Protein AF-A0A1S8LRJ6-F1 (afdb_monomer_lite)

Radius of gyration: 17.18 Å; chains: 1; bounding box: 39×19×52 Å

Secondary structure (DSSP, 8-state):
-HHHHHHHHHHHHHHHHHHHHHHHHHHHHHHSS-HHHHHHHHHHHHHHHHHHHHHHHHHHHHHHHTTSS-HHHHHHHHHHHHHHHHHHHHHHHHHHHHHHHHHHSSS---

Organism: NCBI:txid36839

pLDDT: mean 86.2, std 12.46, range [41.88, 97.75]

Sequence (110 aa):
MKQYINMLIKSSLETNRNMRKINESLKYILKESPSKYAKYGEKFLKTINNDVEERNKVIEELKVLKSQDKFNRIFELMYKLKNLDYMDNVSCKSFFSMYINSMAIGKFIE

Structure (mmCIF, N/CA/C/O backbone):
data_AF-A0A1S8LRJ6-F1
#
_entry.id   AF-A0A1S8LRJ6-F1
#
loop_
_atom_site.group_PDB
_atom_site.id
_atom_site.type_symbol
_atom_site.label_atom_id
_atom_site.label_alt_id
_atom_site.label_comp_id
_atom_site.label_asym_id
_atom_site.label_entity_id
_atom_site.label_seq_id
_atom_site.pdbx_PDB_ins_code
_atom_site.Cartn_x
_atom_site.Cartn_y
_atom_site.Cartn_z
_atom_site.occupancy
_atom_site.B_iso_or_equiv
_atom_site.auth_seq_id
_atom_site.auth_comp_id
_atom_site.auth_asym_id
_atom_site.auth_atom_id
_atom_site.pdbx_PDB_model_num
ATOM 1 N N . MET A 1 1 ? -12.630 -10.086 17.075 1.00 81.62 1 MET A N 1
ATOM 2 C CA . MET A 1 1 ? -12.366 -8.841 16.311 1.00 81.62 1 MET A CA 1
ATOM 3 C C . MET A 1 1 ? -10.983 -8.236 16.583 1.00 81.62 1 MET A C 1
ATOM 5 O O . MET A 1 1 ? -10.216 -8.103 15.640 1.00 81.62 1 MET A O 1
ATOM 9 N N . LYS A 1 2 ? -10.599 -7.945 17.839 1.00 86.25 2 LYS A N 1
ATOM 10 C CA . LYS A 1 2 ? -9.283 -7.346 18.177 1.00 86.25 2 LYS A CA 1
ATOM 11 C C . LYS A 1 2 ? -8.062 -8.106 17.630 1.00 86.25 2 LYS A C 1
ATOM 13 O O . LYS A 1 2 ? -7.168 -7.493 17.056 1.00 86.25 2 LYS A O 1
ATOM 18 N N . GLN A 1 3 ? -8.035 -9.435 17.766 1.00 89.56 3 GLN A N 1
ATOM 19 C CA . GLN A 1 3 ? -6.949 -10.271 17.228 1.00 89.56 3 GLN A CA 1
ATOM 20 C C . GLN A 1 3 ? -6.833 -10.166 15.699 1.00 89.56 3 GLN A C 1
ATOM 22 O O . GLN A 1 3 ? -5.731 -10.037 15.174 1.00 89.56 3 GLN A O 1
ATOM 27 N N . TYR A 1 4 ? -7.968 -10.134 14.995 1.00 90.62 4 TYR A N 1
ATOM 28 C CA . TYR A 1 4 ? -8.009 -9.980 13.540 1.00 90.62 4 TYR A CA 1
ATOM 29 C C . TYR A 1 4 ? -7.463 -8.619 13.085 1.00 90.62 4 TYR A C 1
ATOM 31 O O . TYR A 1 4 ? -6.663 -8.562 12.155 1.00 90.62 4 TYR A O 1
ATOM 39 N N . ILE A 1 5 ? -7.815 -7.532 13.783 1.00 91.94 5 ILE A N 1
ATOM 40 C CA . ILE A 1 5 ? -7.272 -6.190 13.509 1.00 91.94 5 ILE A CA 1
ATOM 41 C C . ILE A 1 5 ? -5.748 -6.173 13.692 1.00 91.94 5 ILE A C 1
ATOM 43 O O . ILE A 1 5 ? -5.035 -5.645 12.845 1.00 91.94 5 ILE A O 1
ATOM 47 N N . ASN A 1 6 ? -5.227 -6.789 14.760 1.00 93.88 6 ASN A N 1
ATOM 48 C CA . ASN A 1 6 ? -3.778 -6.872 14.977 1.00 93.88 6 ASN A CA 1
ATOM 49 C C . ASN A 1 6 ? -3.071 -7.669 13.865 1.00 93.88 6 ASN A C 1
ATOM 51 O O . ASN A 1 6 ? -1.988 -7.279 13.431 1.00 93.88 6 ASN A O 1
ATOM 55 N N . MET A 1 7 ? -3.678 -8.763 13.395 1.00 95.38 7 MET A N 1
ATOM 56 C CA . MET A 1 7 ? -3.150 -9.552 12.279 1.00 95.38 7 MET A CA 1
ATOM 57 C C . MET A 1 7 ? -3.119 -8.738 10.979 1.00 95.38 7 MET A C 1
ATOM 59 O O . MET A 1 7 ? -2.094 -8.737 10.300 1.00 95.38 7 MET A O 1
ATOM 63 N N . LEU A 1 8 ? -4.197 -8.007 10.669 1.00 94.38 8 LEU A N 1
ATOM 64 C CA . LEU A 1 8 ? -4.251 -7.101 9.517 1.00 94.38 8 LEU A CA 1
ATOM 65 C C . LEU A 1 8 ? -3.156 -6.037 9.597 1.00 94.38 8 LEU A C 1
ATOM 67 O O . LEU A 1 8 ? -2.364 -5.922 8.671 1.00 94.38 8 LEU A O 1
ATOM 71 N N . ILE A 1 9 ? -3.039 -5.335 10.729 1.00 95.94 9 ILE A N 1
ATOM 72 C CA . ILE A 1 9 ? -1.990 -4.326 10.937 1.00 95.94 9 ILE A CA 1
ATOM 73 C C . ILE A 1 9 ? -0.600 -4.925 10.702 1.00 95.94 9 ILE A C 1
ATOM 75 O O . ILE A 1 9 ? 0.215 -4.323 10.008 1.00 95.94 9 ILE A O 1
ATOM 79 N N . LYS A 1 10 ? -0.315 -6.113 11.255 1.00 96.81 10 LYS A N 1
ATOM 80 C CA . LYS A 1 10 ? 0.982 -6.779 11.070 1.00 96.81 10 LYS A CA 1
ATOM 81 C C . LYS A 1 10 ? 1.251 -7.084 9.594 1.00 96.81 10 LYS A C 1
ATOM 83 O O . LYS A 1 10 ? 2.352 -6.816 9.124 1.00 96.81 10 LYS A O 1
ATOM 88 N N . SER A 1 11 ? 0.257 -7.615 8.881 1.00 96.12 11 SER A N 1
ATOM 89 C CA . SER A 1 11 ? 0.359 -7.908 7.448 1.00 96.12 11 SER A CA 1
ATOM 90 C C . SER A 1 11 ? 0.632 -6.642 6.637 1.00 96.12 11 SER A C 1
ATOM 92 O O . SER A 1 11 ? 1.568 -6.607 5.847 1.00 96.12 11 SER A O 1
ATOM 94 N N . SER A 1 12 ? -0.126 -5.573 6.871 1.00 96.19 12 SER A N 1
ATOM 95 C CA . SER A 1 12 ? 0.006 -4.326 6.117 1.00 96.19 12 SER A CA 1
ATOM 96 C C . SER A 1 12 ? 1.317 -3.589 6.433 1.00 96.19 12 SER A C 1
ATOM 98 O O . SER A 1 12 ? 1.912 -2.968 5.554 1.00 96.19 12 SER A O 1
ATOM 100 N N . LEU A 1 13 ? 1.839 -3.695 7.662 1.00 96.56 13 LEU A N 1
ATOM 101 C CA . LEU A 1 13 ? 3.188 -3.210 7.988 1.00 96.56 13 LEU A CA 1
ATOM 102 C C . LEU A 1 13 ? 4.273 -3.947 7.191 1.00 96.56 13 LEU A C 1
ATOM 104 O O . LEU A 1 13 ? 5.249 -3.323 6.773 1.00 96.56 13 LEU A O 1
ATOM 108 N N . GLU A 1 14 ? 4.103 -5.248 6.962 1.00 96.00 14 GLU A N 1
ATOM 109 C CA . GLU A 1 14 ? 5.009 -6.022 6.114 1.00 96.00 14 GLU A CA 1
ATOM 110 C C . GLU A 1 14 ? 4.886 -5.613 4.640 1.00 96.00 14 GLU A C 1
ATOM 112 O O . GLU A 1 14 ? 5.907 -5.397 3.985 1.00 96.00 14 GLU A O 1
ATOM 117 N N . THR A 1 15 ? 3.666 -5.372 4.143 1.00 94.69 15 THR A N 1
ATOM 118 C CA . THR A 1 15 ? 3.445 -4.765 2.819 1.00 94.69 15 THR A CA 1
ATOM 119 C C . THR A 1 15 ? 4.210 -3.447 2.695 1.00 94.69 15 THR A C 1
ATOM 121 O O . THR A 1 15 ? 4.984 -3.279 1.758 1.00 94.69 15 THR A O 1
ATOM 124 N N . ASN A 1 16 ? 4.114 -2.550 3.683 1.00 95.19 16 ASN A N 1
ATOM 125 C CA . ASN A 1 16 ? 4.868 -1.291 3.691 1.00 95.19 16 ASN A CA 1
ATOM 126 C C . ASN A 1 16 ? 6.383 -1.484 3.587 1.00 95.19 16 ASN A C 1
ATOM 128 O O . ASN A 1 16 ? 7.050 -0.751 2.855 1.00 95.19 16 ASN A O 1
ATOM 132 N N . ARG A 1 17 ? 6.944 -2.457 4.310 1.00 95.50 17 ARG A N 1
ATOM 133 C CA . ARG A 1 17 ? 8.379 -2.766 4.230 1.00 95.50 17 ARG A CA 1
ATOM 134 C C . ARG A 1 17 ? 8.766 -3.236 2.833 1.00 95.50 17 ARG A C 1
ATOM 136 O O . ARG A 1 17 ? 9.768 -2.767 2.299 1.00 95.50 17 ARG A O 1
ATOM 143 N N . ASN A 1 18 ? 7.969 -4.116 2.236 1.00 93.62 18 ASN A N 1
ATOM 144 C CA . ASN A 1 18 ? 8.225 -4.634 0.895 1.00 93.62 18 ASN A CA 1
ATOM 145 C C . ASN A 1 18 ? 8.110 -3.540 -0.169 1.00 93.62 18 ASN A C 1
ATOM 147 O O . ASN A 1 18 ? 8.999 -3.410 -1.006 1.00 93.62 18 ASN A O 1
ATOM 151 N N . MET A 1 19 ? 7.089 -2.689 -0.083 1.00 94.06 19 MET A N 1
ATOM 152 C CA . MET A 1 19 ? 6.912 -1.579 -1.019 1.00 94.06 19 MET A CA 1
ATOM 153 C C . MET A 1 19 ? 8.036 -0.542 -0.915 1.00 94.06 19 MET A C 1
ATOM 155 O O . MET A 1 19 ? 8.498 -0.039 -1.936 1.00 94.06 19 MET A O 1
ATOM 159 N N . ARG A 1 20 ? 8.561 -0.271 0.289 1.00 93.25 20 ARG A N 1
ATOM 160 C CA . ARG A 1 20 ? 9.753 0.581 0.460 1.00 93.25 20 A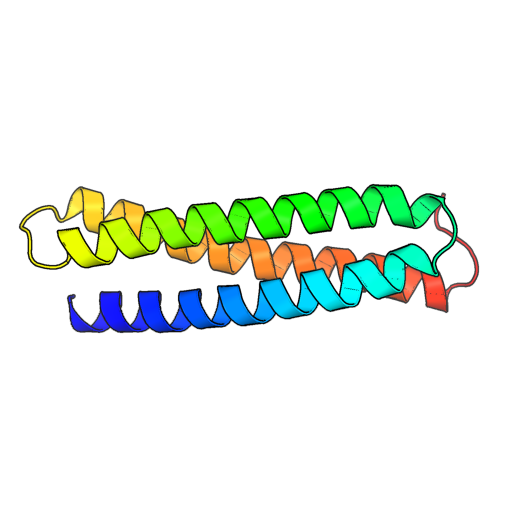RG A CA 1
ATOM 161 C C . ARG A 1 20 ? 10.992 -0.009 -0.211 1.00 93.25 20 ARG A C 1
ATOM 163 O O . ARG A 1 20 ? 11.674 0.719 -0.924 1.00 93.25 20 ARG A O 1
ATOM 170 N N . LYS A 1 21 ? 11.237 -1.314 -0.051 1.00 92.56 21 LYS A N 1
ATOM 171 C CA . LYS A 1 21 ? 12.342 -2.002 -0.743 1.00 92.56 21 LYS A CA 1
ATOM 172 C C . LYS A 1 21 ? 12.195 -1.897 -2.261 1.00 92.56 21 LYS A C 1
ATOM 174 O O . LYS A 1 21 ? 13.146 -1.525 -2.936 1.00 92.56 21 LYS A O 1
ATOM 179 N N . ILE A 1 22 ? 10.993 -2.151 -2.788 1.00 89.62 22 ILE A N 1
ATOM 180 C CA . ILE A 1 22 ? 10.696 -2.013 -4.224 1.00 89.62 22 ILE A CA 1
ATOM 181 C C . ILE A 1 22 ? 10.983 -0.587 -4.698 1.00 89.62 22 ILE A C 1
ATOM 183 O O . ILE A 1 22 ? 11.653 -0.403 -5.706 1.00 89.62 22 ILE A O 1
ATOM 187 N N . ASN A 1 23 ? 10.519 0.419 -3.962 1.00 90.12 23 ASN A N 1
ATOM 188 C CA . ASN A 1 23 ? 10.726 1.831 -4.274 1.00 90.12 23 ASN A CA 1
ATOM 189 C C . ASN A 1 23 ? 12.221 2.209 -4.297 1.00 90.12 23 ASN A C 1
ATOM 191 O O . ASN A 1 23 ? 12.670 2.899 -5.208 1.00 90.12 23 ASN A O 1
ATOM 195 N N . GLU A 1 24 ? 13.019 1.730 -3.340 1.00 89.44 24 GLU A N 1
ATOM 196 C CA . GLU A 1 24 ? 14.474 1.945 -3.316 1.00 89.44 24 GLU A CA 1
ATOM 197 C C . GLU A 1 24 ? 15.183 1.260 -4.489 1.00 89.44 24 GLU A C 1
ATOM 199 O O . GLU A 1 24 ? 15.951 1.906 -5.205 1.00 89.44 24 GLU A O 1
ATOM 204 N N . SER A 1 25 ? 14.889 -0.020 -4.734 1.00 86.62 25 SER A N 1
ATOM 205 C CA . SER A 1 25 ? 15.468 -0.764 -5.857 1.00 86.62 25 SER A CA 1
ATOM 206 C C . SER A 1 25 ? 15.074 -0.157 -7.202 1.00 86.62 25 SER A C 1
ATOM 208 O O . SER A 1 25 ? 15.903 -0.035 -8.102 1.00 86.62 25 SER A O 1
ATOM 210 N N . LEU A 1 26 ? 13.824 0.280 -7.343 1.00 85.56 26 LEU A N 1
ATOM 211 C CA . LEU A 1 26 ? 13.329 0.844 -8.588 1.00 85.56 26 LEU A CA 1
ATOM 212 C C . LEU A 1 26 ? 13.920 2.235 -8.861 1.00 85.56 26 LEU A C 1
ATOM 214 O O . LEU A 1 26 ? 14.243 2.526 -10.007 1.00 85.56 26 LEU A O 1
ATOM 218 N N . LYS A 1 27 ? 14.173 3.064 -7.837 1.00 85.62 27 LYS A N 1
ATOM 219 C CA . LYS A 1 27 ? 14.936 4.319 -8.007 1.00 85.62 27 LYS A CA 1
ATOM 220 C C . LYS A 1 27 ? 16.309 4.079 -8.631 1.00 85.62 27 LYS A C 1
ATOM 222 O O . LYS A 1 27 ? 16.737 4.877 -9.459 1.00 85.62 27 LYS A O 1
ATOM 227 N N . TYR A 1 28 ? 16.993 3.007 -8.233 1.00 81.75 28 TYR A N 1
ATOM 228 C CA . TYR A 1 28 ? 18.282 2.637 -8.813 1.00 81.75 28 TYR A CA 1
ATOM 229 C C . TYR A 1 28 ? 18.130 2.211 -10.281 1.00 81.75 28 TYR A C 1
ATOM 231 O O . TYR A 1 28 ? 18.788 2.768 -11.151 1.00 81.75 28 TYR A O 1
ATOM 239 N N . ILE A 1 29 ? 17.181 1.315 -10.574 1.00 77.50 29 ILE A N 1
ATOM 240 C CA . ILE A 1 29 ? 16.911 0.824 -11.938 1.00 77.50 29 ILE A CA 1
ATOM 241 C C . ILE A 1 29 ? 16.531 1.959 -12.904 1.00 77.50 29 ILE A C 1
ATOM 243 O O . ILE A 1 29 ? 16.932 1.950 -14.069 1.00 77.50 29 ILE A O 1
ATOM 247 N N . LEU A 1 30 ? 15.750 2.939 -12.440 1.00 78.00 30 LEU A N 1
ATOM 248 C CA . LEU A 1 30 ? 15.302 4.056 -13.274 1.00 78.00 30 LEU A CA 1
ATOM 249 C C . LEU A 1 30 ? 16.417 5.053 -13.593 1.00 78.00 30 LEU A C 1
ATOM 251 O O . LEU A 1 30 ? 16.365 5.656 -14.659 1.00 78.00 30 LEU A O 1
ATOM 255 N N . LYS A 1 31 ? 17.428 5.203 -12.723 1.00 77.19 31 LYS A N 1
ATOM 256 C CA . LYS A 1 31 ? 18.614 6.024 -13.025 1.00 77.19 31 LYS A CA 1
ATOM 257 C C . LYS A 1 31 ? 19.425 5.465 -14.194 1.00 77.19 31 LYS A C 1
ATOM 259 O O . LYS A 1 31 ? 19.961 6.240 -14.973 1.00 77.19 31 LYS A O 1
ATOM 264 N N . GLU A 1 32 ? 19.473 4.142 -14.319 1.00 73.81 32 GLU A N 1
ATOM 265 C CA . GLU A 1 32 ? 20.229 3.432 -15.359 1.00 73.81 32 GLU A CA 1
ATOM 266 C C . GLU A 1 32 ? 19.400 3.172 -16.639 1.00 73.81 32 GLU A C 1
ATOM 268 O O . GLU A 1 32 ? 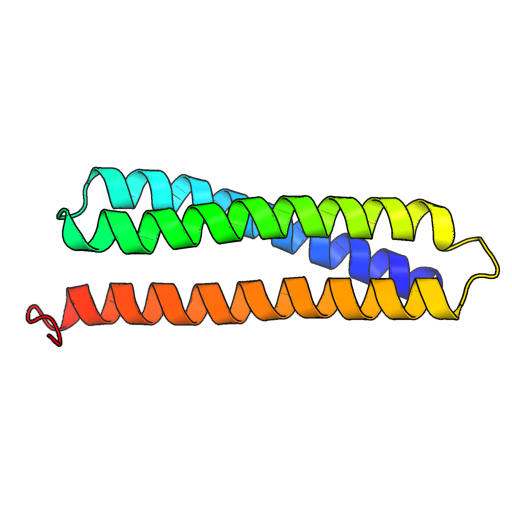19.924 2.688 -17.640 1.00 73.81 32 GLU A O 1
ATOM 273 N N . SER A 1 33 ? 18.089 3.460 -16.632 1.00 66.31 33 SER A N 1
ATOM 274 C CA . SER A 1 33 ? 17.174 3.116 -17.734 1.00 66.31 33 SER A CA 1
ATOM 275 C C . SER A 1 33 ? 17.015 4.231 -18.785 1.00 66.31 33 SER A C 1
ATOM 277 O O . SER A 1 33 ? 17.044 5.414 -18.446 1.00 66.31 33 SER A O 1
ATOM 279 N N . PRO A 1 34 ? 16.724 3.891 -20.063 1.00 63.56 34 PRO A N 1
ATOM 280 C CA . PRO A 1 34 ? 16.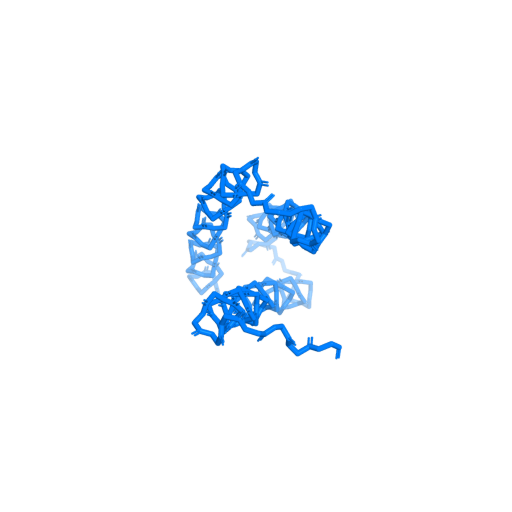386 4.871 -21.099 1.00 63.56 34 PRO A CA 1
ATOM 281 C C . PRO A 1 34 ? 15.176 5.745 -20.720 1.00 63.56 34 PRO A C 1
ATOM 283 O O . PRO A 1 34 ? 14.203 5.261 -2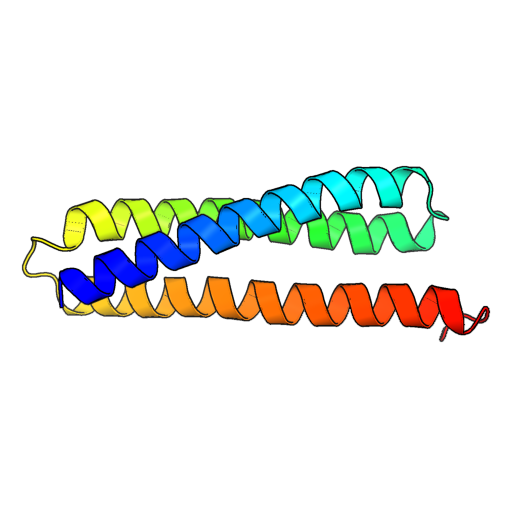0.132 1.00 63.56 34 PRO A O 1
ATOM 286 N N . SER A 1 35 ? 15.201 7.018 -21.134 1.00 61.78 35 SER A N 1
ATOM 287 C CA . SER A 1 35 ? 14.331 8.112 -20.648 1.00 61.78 35 SER A CA 1
ATOM 288 C C . SER A 1 35 ? 12.819 7.834 -20.621 1.00 61.78 35 SER A C 1
ATOM 290 O O . SER A 1 35 ? 12.102 8.388 -19.788 1.00 61.78 35 SER A O 1
ATOM 292 N N . LYS A 1 36 ? 12.304 6.959 -21.490 1.00 61.19 36 LYS A N 1
ATOM 293 C CA . LYS A 1 36 ? 10.865 6.665 -21.577 1.00 61.19 36 LYS A CA 1
ATOM 294 C C . LYS A 1 36 ? 10.311 5.817 -20.425 1.00 61.19 36 LYS A C 1
ATOM 296 O O . LYS A 1 36 ? 9.126 5.935 -20.125 1.00 61.19 36 LYS A O 1
ATOM 301 N N . TYR A 1 37 ? 11.139 5.028 -19.734 1.00 66.88 37 TYR A N 1
ATOM 302 C CA . TYR A 1 37 ? 10.716 4.288 -18.531 1.00 66.88 37 TYR A CA 1
ATOM 303 C C . TYR A 1 37 ? 10.801 5.111 -17.258 1.00 66.88 37 TYR A C 1
ATOM 305 O O . TYR A 1 37 ? 10.065 4.831 -16.312 1.00 66.88 37 TYR A O 1
ATOM 313 N N . ALA A 1 38 ? 11.646 6.145 -17.256 1.00 72.38 38 ALA A N 1
ATOM 314 C CA . ALA A 1 38 ? 11.815 7.039 -16.120 1.00 72.38 38 ALA A CA 1
ATOM 315 C C . ALA A 1 38 ? 10.470 7.651 -15.708 1.00 72.38 38 ALA A C 1
ATOM 317 O O . ALA A 1 38 ? 10.083 7.539 -14.553 1.00 72.38 38 ALA A O 1
ATOM 318 N N . LYS A 1 39 ? 9.675 8.157 -16.661 1.00 77.38 39 LYS A N 1
ATOM 319 C CA . LYS A 1 39 ? 8.381 8.798 -16.363 1.00 77.38 39 LYS A CA 1
ATOM 320 C C . LYS A 1 39 ? 7.337 7.843 -15.764 1.00 77.38 39 LYS A C 1
ATOM 322 O O . LYS A 1 39 ? 6.641 8.201 -14.813 1.00 77.38 39 LYS A O 1
ATOM 327 N N . TYR A 1 40 ? 7.199 6.634 -16.316 1.00 76.81 40 TYR A N 1
ATOM 328 C CA . TYR A 1 40 ? 6.255 5.634 -15.792 1.00 76.81 40 TYR A CA 1
ATOM 329 C C . TYR A 1 40 ? 6.713 5.083 -14.442 1.00 76.81 40 TYR A C 1
ATOM 331 O O . TYR A 1 40 ? 5.903 4.945 -13.525 1.00 76.81 40 TYR A O 1
ATOM 339 N N . GLY A 1 41 ? 8.014 4.833 -14.305 1.00 83.06 41 GLY A N 1
ATOM 340 C CA . GLY A 1 41 ? 8.631 4.432 -13.053 1.00 83.06 41 GLY A CA 1
ATOM 341 C C . GLY A 1 41 ? 8.471 5.488 -11.964 1.00 83.06 41 GLY A C 1
ATOM 342 O O . GLY A 1 41 ? 8.005 5.163 -10.884 1.00 83.06 41 GLY A O 1
ATOM 343 N N . GLU A 1 42 ? 8.747 6.761 -12.247 1.00 86.31 42 GLU A N 1
ATOM 344 C CA . GLU A 1 42 ? 8.567 7.877 -11.310 1.00 86.31 42 GLU A CA 1
ATOM 345 C C . GLU A 1 42 ? 7.124 8.006 -10.823 1.00 86.31 42 GLU A C 1
ATOM 347 O O . GLU A 1 42 ? 6.884 8.190 -9.626 1.00 86.31 42 GLU A O 1
ATOM 352 N N . LYS A 1 43 ? 6.147 7.863 -11.730 1.00 86.75 43 LYS A N 1
ATOM 353 C CA . LYS A 1 43 ? 4.731 7.850 -11.348 1.00 86.75 43 LYS A CA 1
ATOM 354 C C . LYS A 1 43 ? 4.439 6.691 -10.396 1.00 86.75 43 LYS A C 1
ATOM 356 O O . LYS A 1 43 ? 3.775 6.901 -9.385 1.00 86.75 43 LYS A O 1
ATOM 361 N N . PHE A 1 44 ? 4.961 5.502 -10.689 1.00 89.19 44 PHE A N 1
ATOM 362 C CA . PHE A 1 44 ? 4.791 4.333 -9.833 1.00 89.19 44 PHE A CA 1
ATOM 363 C C . PHE A 1 44 ? 5.476 4.506 -8.465 1.00 89.19 44 PHE A C 1
ATOM 365 O O . PHE A 1 44 ? 4.843 4.256 -7.443 1.00 89.19 44 PHE A O 1
ATOM 372 N N . LEU A 1 45 ? 6.701 5.047 -8.409 1.00 90.50 45 LEU A N 1
ATOM 373 C CA . LEU A 1 45 ? 7.383 5.397 -7.153 1.00 90.50 45 LEU A CA 1
ATOM 374 C C . LEU A 1 45 ? 6.545 6.368 -6.307 1.00 90.50 45 LEU A C 1
ATOM 376 O O . LEU A 1 45 ? 6.441 6.211 -5.089 1.00 90.50 45 LEU A O 1
ATOM 380 N N . LYS A 1 46 ? 5.934 7.378 -6.941 1.00 91.75 46 LYS A N 1
ATOM 381 C CA . LYS A 1 46 ? 5.064 8.341 -6.256 1.00 91.75 46 LYS A CA 1
ATOM 382 C C . LYS A 1 46 ? 3.814 7.667 -5.689 1.00 91.75 46 LYS A C 1
ATOM 384 O O . LYS A 1 46 ? 3.465 7.942 -4.545 1.00 91.75 46 LYS A O 1
ATOM 389 N N . THR A 1 47 ? 3.180 6.779 -6.454 1.00 91.56 47 THR A N 1
ATOM 390 C CA . THR A 1 47 ? 2.047 5.972 -5.977 1.00 91.56 47 THR A CA 1
ATOM 391 C C . THR A 1 47 ? 2.441 5.142 -4.759 1.00 91.56 47 THR A C 1
ATOM 393 O O . THR A 1 47 ? 1.788 5.261 -3.729 1.00 91.56 47 THR A O 1
ATOM 396 N N . ILE A 1 48 ? 3.571 4.427 -4.818 1.00 92.12 48 ILE A N 1
ATOM 397 C CA . ILE A 1 48 ? 4.072 3.636 -3.686 1.00 92.12 48 ILE A CA 1
ATOM 398 C C . ILE A 1 48 ? 4.241 4.496 -2.426 1.00 92.12 48 ILE A C 1
ATOM 400 O O . ILE A 1 48 ? 3.822 4.096 -1.342 1.00 92.12 48 ILE A O 1
ATOM 404 N N . ASN A 1 49 ? 4.854 5.678 -2.545 1.00 93.38 49 ASN A N 1
ATOM 405 C CA . ASN A 1 49 ? 5.045 6.564 -1.392 1.00 93.38 49 ASN A CA 1
ATOM 406 C C . ASN A 1 49 ? 3.707 6.998 -0.781 1.00 93.38 49 ASN A C 1
ATOM 408 O O . ASN A 1 49 ? 3.535 6.907 0.435 1.00 93.38 49 ASN A O 1
ATOM 412 N N . ASN A 1 50 ? 2.762 7.420 -1.623 1.00 95.00 50 ASN A N 1
ATOM 413 C CA . ASN A 1 50 ? 1.441 7.854 -1.179 1.00 95.00 50 ASN A CA 1
ATOM 414 C C . ASN A 1 50 ? 0.675 6.717 -0.486 1.00 95.00 50 ASN A C 1
ATOM 416 O O . ASN A 1 50 ? 0.103 6.926 0.583 1.00 95.00 50 ASN A O 1
ATOM 420 N N . ASP A 1 51 ? 0.701 5.512 -1.055 1.00 94.94 51 ASP A N 1
ATOM 421 C CA . ASP A 1 51 ? -0.010 4.353 -0.511 1.00 94.94 51 ASP A CA 1
ATOM 422 C C . ASP A 1 51 ? 0.614 3.885 0.810 1.00 94.94 51 ASP A C 1
ATOM 424 O O . ASP A 1 51 ? -0.102 3.550 1.757 1.00 94.94 51 ASP A O 1
ATOM 428 N N . VAL A 1 52 ? 1.946 3.953 0.935 1.00 95.62 52 VAL A N 1
ATOM 429 C CA . VAL A 1 52 ? 2.654 3.684 2.195 1.00 95.62 52 VAL A CA 1
ATOM 430 C C . VAL A 1 52 ? 2.251 4.675 3.288 1.00 95.62 52 VAL A C 1
ATOM 432 O O . VAL A 1 52 ? 2.008 4.267 4.430 1.00 95.62 52 VAL A O 1
ATOM 435 N N . GLU A 1 53 ? 2.188 5.969 2.969 1.00 96.50 53 GLU A N 1
ATOM 436 C CA . GLU A 1 53 ? 1.754 7.010 3.905 1.00 96.50 53 GLU A CA 1
ATOM 437 C C . GLU A 1 53 ? 0.297 6.826 4.324 1.00 96.50 53 GLU A C 1
ATOM 439 O O . GLU A 1 53 ? -0.011 6.841 5.518 1.00 96.50 53 GLU A O 1
ATOM 444 N N . GLU A 1 54 ? -0.593 6.605 3.360 1.00 97.12 54 GLU A N 1
ATOM 445 C CA . GLU A 1 54 ? -2.016 6.429 3.617 1.00 97.12 54 GLU A CA 1
ATOM 446 C C . GLU A 1 54 ? -2.281 5.182 4.462 1.00 97.12 54 GLU A C 1
ATOM 448 O O . GLU A 1 54 ? -3.034 5.226 5.438 1.00 97.12 54 GLU A O 1
ATOM 453 N N . ARG A 1 55 ? -1.581 4.083 4.167 1.00 97.00 55 ARG A N 1
ATOM 454 C CA . ARG A 1 55 ? -1.627 2.868 4.978 1.00 97.00 55 ARG A CA 1
ATOM 455 C C . ARG A 1 55 ? -1.191 3.129 6.418 1.00 97.00 55 ARG A C 1
ATOM 457 O O . ARG A 1 55 ? -1.845 2.643 7.339 1.00 97.00 55 ARG A O 1
ATOM 464 N N . ASN A 1 56 ? -0.119 3.896 6.638 1.00 97.75 56 ASN A N 1
ATOM 465 C CA . ASN A 1 56 ? 0.325 4.234 7.995 1.00 97.75 56 ASN A CA 1
ATOM 466 C C . ASN A 1 56 ? -0.744 5.030 8.756 1.00 97.75 56 ASN A C 1
ATOM 468 O O . ASN A 1 56 ? -1.012 4.708 9.912 1.00 97.75 56 ASN A O 1
ATOM 472 N N . LYS A 1 57 ? -1.414 5.996 8.112 1.00 97.75 57 LYS A N 1
ATOM 473 C CA . LYS A 1 57 ? -2.522 6.747 8.733 1.00 97.75 57 LYS A CA 1
ATOM 474 C C . LYS A 1 57 ? -3.659 5.820 9.166 1.00 97.75 57 LYS A C 1
ATOM 476 O O . LYS A 1 57 ? -4.109 5.889 10.308 1.00 97.75 57 LYS A O 1
ATOM 481 N N . VAL A 1 58 ? -4.076 4.908 8.284 1.00 97.50 58 VAL A N 1
ATOM 482 C CA . VAL A 1 58 ? -5.131 3.921 8.577 1.00 97.50 58 VAL A CA 1
ATOM 483 C C . VAL A 1 58 ? -4.723 2.985 9.722 1.00 97.50 58 VAL A C 1
ATOM 485 O O . VAL A 1 58 ? -5.540 2.683 10.592 1.00 97.50 58 VAL A O 1
ATOM 488 N N . ILE A 1 59 ? -3.461 2.543 9.758 1.00 97.12 59 ILE A N 1
ATOM 489 C CA . ILE A 1 59 ? -2.926 1.695 10.833 1.00 97.12 59 ILE A CA 1
ATOM 490 C C . ILE A 1 59 ? -2.963 2.418 12.182 1.00 97.12 59 ILE A C 1
ATOM 492 O O . ILE A 1 59 ? -3.400 1.819 13.166 1.00 97.12 59 ILE A O 1
ATOM 496 N N . GLU A 1 60 ? -2.513 3.672 12.247 1.00 96.69 60 GLU A N 1
ATOM 497 C CA . GLU A 1 60 ? -2.527 4.437 13.498 1.00 96.69 60 GLU A CA 1
ATOM 498 C C . GLU A 1 60 ? -3.957 4.661 13.997 1.00 96.69 60 GLU A C 1
ATOM 500 O O . GLU A 1 60 ? -4.245 4.428 15.172 1.00 96.69 60 GLU A O 1
ATOM 505 N N . GLU A 1 61 ? -4.890 4.979 13.098 1.00 96.00 61 GLU A N 1
ATOM 506 C CA . GLU A 1 61 ? -6.299 5.118 13.468 1.00 96.00 61 GLU A CA 1
ATOM 507 C C . GLU A 1 61 ? -6.884 3.790 13.989 1.00 96.00 61 GLU A C 1
ATOM 509 O O . GLU A 1 61 ? -7.520 3.755 15.045 1.00 96.00 61 GLU A O 1
ATOM 514 N N . LEU A 1 62 ? -6.599 2.660 13.330 1.00 95.00 62 LEU A N 1
ATOM 515 C CA . LEU A 1 62 ? -7.022 1.336 13.802 1.00 95.00 62 LEU A CA 1
ATOM 516 C C . LEU A 1 62 ? -6.422 0.967 15.165 1.00 95.00 62 LEU A C 1
ATOM 518 O O . LEU A 1 62 ? -7.106 0.341 15.979 1.00 95.00 62 LEU A O 1
ATOM 522 N N . LYS A 1 63 ? -5.167 1.340 15.450 1.00 93.56 63 LYS A N 1
ATOM 523 C CA . LYS A 1 63 ? -4.535 1.085 16.758 1.00 93.56 63 LYS A CA 1
ATOM 524 C C . LYS A 1 63 ? -5.264 1.797 17.894 1.00 93.56 63 LYS A C 1
ATOM 526 O O . LYS A 1 63 ? -5.389 1.202 18.965 1.00 93.56 63 LYS A O 1
ATOM 531 N N . VAL A 1 64 ? -5.750 3.014 17.650 1.00 92.69 64 VAL A N 1
ATOM 532 C CA . VAL A 1 64 ? -6.523 3.808 18.618 1.00 92.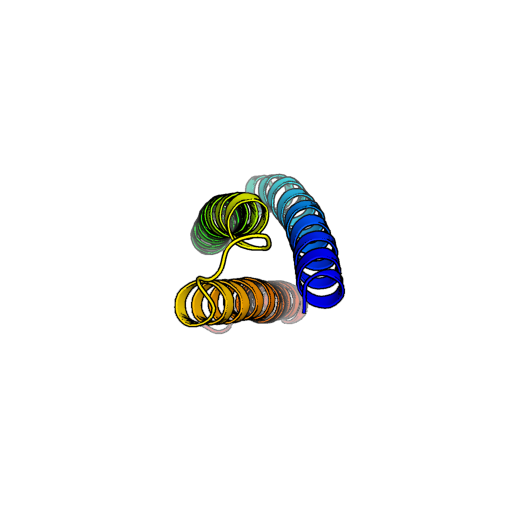69 64 VAL A CA 1
ATOM 533 C C . VAL A 1 64 ? -7.94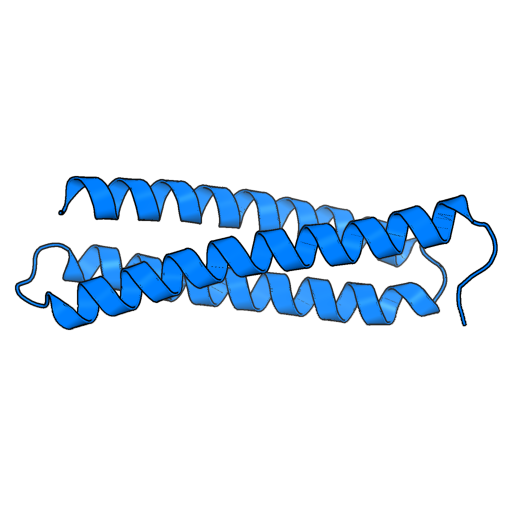2 3.257 18.763 1.00 92.69 64 VAL A C 1
ATOM 535 O O . VAL A 1 64 ? -8.434 3.073 19.877 1.00 92.69 64 VAL A O 1
ATOM 538 N N . LEU A 1 65 ? -8.602 2.955 17.642 1.00 90.94 65 LEU A N 1
ATOM 539 C CA . LEU A 1 65 ? -10.022 2.610 17.632 1.00 90.94 65 LEU A CA 1
ATOM 540 C C . LEU A 1 65 ? -10.324 1.151 17.988 1.00 90.94 65 LEU A C 1
ATOM 542 O O . LEU A 1 65 ? -11.433 0.874 18.429 1.00 90.94 65 LEU A O 1
ATOM 546 N N . LYS A 1 66 ? -9.374 0.210 17.877 1.00 84.88 66 LYS A N 1
ATOM 547 C CA . LYS A 1 66 ? -9.625 -1.233 18.115 1.00 84.88 66 LYS A CA 1
ATOM 548 C C . LYS A 1 66 ? -10.155 -1.597 19.509 1.00 84.88 66 LYS A C 1
ATOM 550 O O . LYS A 1 66 ? -10.595 -2.729 19.712 1.00 84.88 66 LYS A O 1
ATOM 555 N N . SER A 1 67 ? -10.062 -0.686 20.476 1.00 82.81 67 SER A N 1
ATOM 556 C CA . SER A 1 67 ? -10.576 -0.858 21.842 1.00 82.81 67 SER A CA 1
ATOM 557 C C . SER A 1 67 ? -11.815 -0.010 22.144 1.00 82.81 67 SER A C 1
ATOM 559 O O . SER A 1 67 ? -12.290 -0.058 23.272 1.00 82.81 67 SER A O 1
ATOM 561 N N . GLN A 1 68 ? -12.325 0.743 21.166 1.00 87.06 68 GLN A N 1
ATOM 562 C CA . GLN A 1 68 ? -13.489 1.619 21.292 1.00 87.06 68 GLN A CA 1
ATOM 563 C C . GLN A 1 68 ? -14.724 0.988 20.642 1.00 87.06 68 GLN A C 1
ATOM 565 O O . GLN A 1 68 ? -14.603 0.169 19.730 1.00 87.06 68 GLN A O 1
ATOM 570 N N . ASP A 1 69 ? -15.912 1.428 21.055 1.00 83.69 69 ASP A N 1
ATOM 571 C CA . ASP A 1 69 ? -17.182 0.977 20.482 1.00 83.69 69 ASP A CA 1
ATOM 572 C C . ASP A 1 69 ? -17.545 1.776 19.214 1.00 83.69 69 ASP A C 1
ATOM 574 O O . ASP A 1 69 ? -18.508 2.536 19.155 1.00 83.69 69 ASP A O 1
ATOM 578 N N . LYS A 1 70 ? -16.677 1.686 18.195 1.00 90.69 70 LYS A N 1
ATOM 579 C CA . LYS A 1 70 ? -16.819 2.373 16.895 1.00 90.69 70 LYS A CA 1
ATOM 580 C C . LYS A 1 70 ? -16.805 1.383 15.734 1.00 90.69 70 LYS A C 1
ATOM 582 O O . LYS A 1 70 ? -16.020 1.523 14.796 1.00 90.69 70 LYS A O 1
ATOM 587 N N . PHE A 1 71 ? -17.662 0.368 15.805 1.00 89.31 71 PHE A N 1
ATOM 588 C CA . PHE A 1 71 ? -17.679 -0.761 14.869 1.00 89.31 71 PHE A CA 1
ATOM 589 C C . PHE A 1 71 ? -17.662 -0.346 13.389 1.00 89.31 71 PHE A C 1
ATOM 591 O O . PHE A 1 71 ? -16.796 -0.802 12.646 1.00 89.31 71 PHE A O 1
ATOM 598 N N . ASN A 1 72 ? -18.557 0.559 12.975 1.00 93.31 72 ASN A N 1
ATOM 599 C CA . ASN A 1 72 ? -18.660 0.990 11.575 1.00 93.31 72 ASN A CA 1
ATOM 600 C C . ASN A 1 72 ? -17.346 1.597 11.073 1.00 93.31 72 ASN A C 1
ATOM 602 O O . ASN A 1 72 ? -16.837 1.211 10.024 1.00 93.31 72 ASN A O 1
ATOM 606 N N . ARG A 1 73 ? -16.737 2.475 11.877 1.00 95.25 73 ARG A N 1
ATOM 607 C CA . ARG A 1 73 ? -15.464 3.103 11.522 1.00 95.25 73 ARG A CA 1
ATOM 608 C C . ARG A 1 73 ? -14.320 2.091 11.472 1.00 95.25 73 ARG A C 1
ATOM 610 O O . ARG A 1 73 ? -13.492 2.139 10.570 1.00 95.25 73 ARG A O 1
ATOM 617 N N . ILE A 1 74 ? -14.278 1.155 12.418 1.00 94.69 74 ILE A N 1
ATOM 618 C CA . ILE A 1 74 ? -13.288 0.069 12.420 1.00 94.69 74 ILE A CA 1
ATOM 619 C C . ILE A 1 74 ? -13.426 -0.773 11.145 1.00 94.69 74 ILE A C 1
ATOM 621 O O . ILE A 1 74 ? -12.420 -1.086 10.510 1.00 94.69 74 ILE A O 1
ATOM 625 N N . PHE A 1 75 ? -14.655 -1.103 10.743 1.00 94.12 75 PHE A N 1
ATOM 626 C CA . PHE A 1 75 ? -14.924 -1.879 9.536 1.00 94.12 75 PHE A CA 1
ATOM 627 C C . PHE A 1 75 ? -14.488 -1.142 8.260 1.00 94.12 75 PHE A C 1
ATOM 629 O O . PHE A 1 75 ? -13.779 -1.724 7.437 1.00 94.12 75 PHE A O 1
ATOM 636 N N . GLU A 1 76 ? -14.823 0.145 8.127 1.00 96.50 76 GLU A N 1
ATOM 637 C CA . GLU A 1 76 ? -14.358 0.998 7.021 1.00 96.50 76 GLU A CA 1
ATOM 638 C C . GLU A 1 76 ? -12.832 1.015 6.911 1.00 96.50 76 GLU A C 1
ATOM 640 O O . GLU A 1 76 ? -12.273 0.830 5.829 1.00 96.50 76 GLU A O 1
ATOM 645 N N . LEU A 1 77 ? -12.142 1.207 8.038 1.00 96.88 77 LEU A N 1
ATOM 646 C CA . LEU A 1 77 ? -10.684 1.250 8.078 1.00 96.88 77 LEU A CA 1
ATOM 647 C C . LEU A 1 77 ? -10.064 -0.099 7.709 1.00 96.88 77 LEU A C 1
ATOM 649 O O . LEU A 1 77 ? -9.082 -0.140 6.972 1.00 96.88 77 LEU A O 1
ATOM 653 N N . MET A 1 78 ? -10.642 -1.209 8.172 1.00 95.88 78 MET A N 1
ATOM 654 C CA . MET A 1 78 ? -10.196 -2.551 7.794 1.00 95.88 78 MET A CA 1
ATOM 655 C C . MET A 1 78 ? -10.367 -2.808 6.294 1.00 95.88 78 MET A C 1
ATOM 657 O O . MET A 1 78 ? -9.480 -3.390 5.666 1.00 95.88 78 MET A O 1
ATOM 661 N N . TYR A 1 79 ? -11.488 -2.372 5.715 1.00 96.44 79 TYR A N 1
ATOM 662 C CA . TYR A 1 79 ? -11.739 -2.487 4.281 1.00 96.44 79 TYR A CA 1
ATOM 663 C C . TYR A 1 79 ? -10.753 -1.638 3.471 1.00 96.44 79 TYR A C 1
ATOM 665 O O . TYR A 1 79 ? -10.110 -2.140 2.549 1.00 96.44 79 TYR A O 1
ATOM 673 N N . LYS A 1 80 ? -10.550 -0.380 3.874 1.00 96.94 80 LYS A N 1
ATOM 674 C CA . LYS A 1 80 ? -9.570 0.521 3.260 1.00 96.94 80 LYS A CA 1
ATOM 675 C C . LYS A 1 80 ? -8.154 -0.051 3.317 1.00 96.94 80 LYS A C 1
ATOM 677 O O . LYS A 1 80 ? -7.451 -0.028 2.311 1.00 96.94 80 LYS A O 1
ATOM 682 N N . LEU A 1 81 ? -7.759 -0.615 4.459 1.00 96.50 81 LEU A N 1
ATOM 683 C CA . LEU A 1 81 ? -6.447 -1.229 4.644 1.00 96.50 81 LEU A CA 1
ATOM 684 C C . LEU A 1 81 ? -6.229 -2.411 3.687 1.00 96.50 81 LEU A C 1
ATOM 686 O O . LEU A 1 81 ? -5.206 -2.477 3.008 1.00 96.50 81 LEU A O 1
ATOM 690 N N . LYS A 1 82 ? -7.222 -3.303 3.573 1.00 95.38 82 LYS A N 1
ATOM 691 C CA . LYS A 1 82 ? -7.183 -4.412 2.608 1.00 95.38 82 LYS A CA 1
ATOM 692 C C . LYS A 1 82 ? -7.112 -3.933 1.163 1.00 95.38 82 LYS A C 1
ATOM 694 O O . LYS A 1 82 ? -6.382 -4.527 0.374 1.00 95.38 82 LYS A O 1
ATOM 699 N N . ASN A 1 83 ? -7.858 -2.889 0.813 1.00 95.88 83 ASN A N 1
ATOM 700 C CA . ASN A 1 83 ? -7.837 -2.352 -0.543 1.00 95.88 83 ASN A CA 1
ATOM 701 C C . ASN A 1 83 ? -6.474 -1.753 -0.897 1.00 95.88 83 ASN A C 1
ATOM 703 O O . ASN A 1 83 ? -5.997 -2.001 -1.997 1.00 95.88 83 ASN A O 1
ATOM 707 N N . LEU A 1 84 ? -5.820 -1.038 0.024 1.00 95.88 84 LEU A N 1
ATOM 708 C CA . LEU A 1 84 ? -4.453 -0.546 -0.188 1.00 95.88 84 LEU A CA 1
ATOM 709 C C . LEU A 1 84 ? -3.473 -1.705 -0.430 1.00 95.88 84 LEU A C 1
ATOM 711 O O . LEU A 1 84 ? -2.714 -1.684 -1.393 1.00 95.88 84 LEU A O 1
ATOM 715 N N . ASP A 1 85 ? -3.531 -2.759 0.393 1.00 93.75 85 ASP A N 1
ATOM 716 C CA . ASP A 1 85 ? -2.696 -3.959 0.216 1.00 93.75 85 ASP A CA 1
ATOM 717 C C . ASP A 1 85 ? -2.954 -4.672 -1.121 1.00 93.75 85 ASP A C 1
ATOM 719 O O . ASP A 1 85 ? -2.022 -5.130 -1.785 1.00 93.75 85 ASP A O 1
ATOM 723 N N . TYR A 1 86 ? -4.218 -4.750 -1.539 1.00 93.44 86 TYR A N 1
ATOM 724 C CA . TYR A 1 86 ? -4.598 -5.338 -2.819 1.00 93.44 86 TYR A CA 1
ATOM 725 C C . TYR A 1 86 ? -4.094 -4.507 -4.006 1.00 93.44 86 TYR A C 1
ATOM 727 O O . TYR A 1 86 ? -3.517 -5.064 -4.942 1.00 93.44 86 TYR A O 1
ATOM 735 N N . MET A 1 87 ? -4.278 -3.185 -3.961 1.00 92.00 87 MET A N 1
ATOM 736 C CA . MET A 1 87 ? -3.880 -2.286 -5.044 1.00 92.00 87 MET A CA 1
ATOM 737 C C . MET A 1 87 ? -2.364 -2.231 -5.223 1.00 92.00 87 MET A C 1
ATOM 739 O O . MET A 1 87 ? -1.908 -2.214 -6.366 1.00 92.00 87 MET A O 1
ATOM 743 N N . ASP A 1 88 ? -1.583 -2.309 -4.142 1.00 90.94 88 ASP A N 1
ATOM 744 C CA . ASP A 1 88 ? -0.123 -2.437 -4.226 1.00 90.94 88 ASP A CA 1
ATOM 745 C C . ASP A 1 88 ? 0.289 -3.704 -4.987 1.00 90.94 88 ASP A C 1
ATOM 747 O O . ASP A 1 88 ? 1.131 -3.659 -5.884 1.00 90.94 88 ASP A O 1
ATOM 751 N N . ASN A 1 89 ? -0.340 -4.843 -4.683 1.00 88.94 89 ASN A N 1
ATOM 752 C CA . ASN A 1 89 ? -0.043 -6.106 -5.357 1.00 88.94 89 ASN A CA 1
ATOM 753 C C . ASN A 1 89 ? -0.398 -6.059 -6.853 1.00 88.94 89 ASN A C 1
ATOM 755 O O . ASN A 1 89 ? 0.394 -6.485 -7.696 1.00 88.94 89 ASN A O 1
ATOM 759 N N . VAL A 1 90 ? -1.572 -5.519 -7.199 1.00 89.44 90 VAL A N 1
ATOM 760 C CA . VAL A 1 90 ? -2.001 -5.356 -8.599 1.00 89.44 90 VAL A CA 1
ATOM 761 C C . VAL A 1 90 ? -1.061 -4.412 -9.349 1.00 89.44 90 VAL A C 1
ATOM 763 O O . VAL A 1 90 ? -0.612 -4.740 -10.449 1.00 89.44 90 VAL A O 1
ATOM 766 N N . SER A 1 91 ? -0.716 -3.276 -8.742 1.00 87.62 91 SER A N 1
ATOM 767 C CA . SER A 1 91 ? 0.143 -2.261 -9.357 1.00 87.62 91 SER A CA 1
ATOM 768 C C . SER A 1 91 ? 1.565 -2.779 -9.570 1.00 87.62 91 SER A C 1
ATOM 770 O O . SER A 1 91 ? 2.103 -2.624 -10.664 1.00 87.62 91 SER A O 1
ATOM 772 N N . CYS A 1 92 ? 2.138 -3.482 -8.585 1.00 87.25 92 CYS A N 1
ATOM 773 C CA . CYS A 1 92 ? 3.430 -4.159 -8.721 1.00 87.25 92 CYS A CA 1
ATOM 774 C C . CYS A 1 92 ? 3.426 -5.178 -9.864 1.00 87.25 92 CYS A C 1
ATOM 776 O O . CYS A 1 92 ? 4.309 -5.138 -10.721 1.00 87.25 92 CYS A O 1
ATOM 778 N N . LYS A 1 93 ? 2.433 -6.077 -9.910 1.00 87.81 93 LYS A N 1
ATOM 779 C CA . LYS A 1 93 ? 2.339 -7.089 -10.976 1.00 87.81 93 LYS A CA 1
ATOM 780 C C . LYS A 1 93 ? 2.239 -6.452 -12.357 1.00 87.81 93 LYS A C 1
ATOM 782 O O . LYS A 1 93 ? 2.945 -6.874 -13.268 1.00 87.81 93 LYS A O 1
ATOM 787 N N . SER A 1 94 ? 1.389 -5.435 -12.493 1.00 85.88 94 SER A N 1
ATOM 788 C CA . SER A 1 94 ? 1.208 -4.706 -13.748 1.00 85.88 94 SER A CA 1
ATOM 789 C C . SER A 1 94 ? 2.510 -4.033 -14.190 1.00 85.88 94 SER A C 1
ATOM 791 O O . SER A 1 94 ? 2.995 -4.284 -15.293 1.00 85.88 94 SER A O 1
ATOM 793 N N . PHE A 1 95 ? 3.145 -3.267 -13.296 1.00 84.75 95 PHE A N 1
ATOM 794 C CA . PHE A 1 95 ? 4.382 -2.551 -13.596 1.00 84.75 95 PHE A CA 1
ATOM 795 C C . PHE A 1 95 ? 5.522 -3.496 -14.000 1.00 84.75 95 PHE A C 1
ATOM 797 O O . PHE A 1 95 ? 6.150 -3.295 -15.039 1.00 84.75 95 PHE A O 1
ATOM 804 N N . PHE A 1 96 ? 5.781 -4.550 -13.219 1.00 82.44 96 PHE A N 1
ATOM 805 C CA . PHE A 1 96 ? 6.874 -5.475 -13.522 1.00 82.44 96 PHE A CA 1
ATOM 806 C C . PHE A 1 96 ? 6.598 -6.332 -14.757 1.00 82.44 96 PHE A C 1
ATOM 808 O O . PHE A 1 96 ? 7.530 -6.612 -15.506 1.00 82.44 96 PHE A O 1
ATOM 815 N N . SER A 1 97 ? 5.340 -6.700 -15.023 1.00 83.12 97 SER A N 1
ATOM 816 C CA . SER A 1 97 ? 4.984 -7.379 -16.272 1.00 83.12 97 SER A CA 1
ATOM 817 C C . SER A 1 97 ? 5.264 -6.489 -17.484 1.00 83.12 97 SER A C 1
ATOM 819 O O . SER A 1 97 ? 5.904 -6.944 -18.432 1.00 83.12 97 SER A O 1
ATOM 821 N N . MET A 1 98 ? 4.875 -5.210 -17.431 1.00 79.00 98 MET A N 1
ATOM 822 C CA . MET A 1 98 ? 5.199 -4.242 -18.482 1.00 79.00 98 MET A CA 1
ATOM 823 C C . MET A 1 98 ? 6.712 -4.092 -18.656 1.00 79.00 98 MET A C 1
ATOM 825 O O . MET A 1 98 ? 7.209 -4.183 -19.776 1.00 79.00 98 MET A O 1
ATOM 829 N N . TYR A 1 99 ? 7.451 -3.914 -17.558 1.00 77.62 99 TYR A N 1
ATOM 830 C CA . TYR A 1 99 ? 8.901 -3.739 -17.587 1.00 77.62 99 TYR A CA 1
ATOM 831 C C . TYR A 1 99 ? 9.624 -4.952 -18.194 1.00 77.62 99 TYR A C 1
ATOM 833 O O . TYR A 1 99 ? 10.390 -4.792 -19.142 1.00 77.62 99 TYR A O 1
ATOM 841 N N . ILE A 1 100 ? 9.334 -6.169 -17.722 1.00 78.00 100 ILE A N 1
ATOM 842 C CA . ILE A 1 100 ? 9.976 -7.401 -18.208 1.00 78.00 100 ILE A CA 1
ATOM 843 C C . ILE A 1 100 ? 9.645 -7.652 -19.680 1.00 78.00 100 ILE A C 1
ATOM 845 O O . ILE A 1 100 ? 10.554 -7.901 -20.468 1.00 78.00 100 ILE A O 1
ATOM 849 N N . ASN A 1 101 ? 8.372 -7.543 -20.076 1.00 71.81 101 ASN A N 1
ATOM 850 C CA . ASN A 1 101 ? 7.969 -7.745 -21.473 1.00 71.81 101 ASN A CA 1
ATOM 851 C C . ASN A 1 101 ? 8.686 -6.762 -22.400 1.00 71.81 101 ASN A C 1
ATOM 853 O O . ASN A 1 101 ? 9.139 -7.124 -23.484 1.00 71.81 101 ASN A O 1
ATOM 857 N N . SER A 1 102 ? 8.847 -5.526 -21.941 1.00 68.56 102 SER A N 1
ATOM 858 C CA . SER A 1 102 ? 9.528 -4.493 -22.701 1.00 68.56 102 SER A CA 1
ATOM 859 C C . SER A 1 102 ? 11.040 -4.715 -22.845 1.00 68.56 102 SER A C 1
ATOM 861 O O . SER A 1 102 ? 11.624 -4.299 -23.844 1.00 68.56 102 SER A O 1
ATOM 863 N N . MET A 1 103 ? 11.666 -5.409 -21.887 1.00 70.69 103 MET A N 1
ATOM 864 C CA . MET A 1 103 ? 13.056 -5.855 -21.989 1.00 70.69 103 MET A CA 1
ATOM 865 C C . MET A 1 103 ? 13.193 -7.083 -22.896 1.00 70.69 103 MET A C 1
ATOM 867 O O . MET A 1 103 ? 14.105 -7.138 -23.714 1.00 70.69 103 MET A O 1
ATOM 871 N N . ALA A 1 104 ? 12.285 -8.056 -22.770 1.00 68.38 104 ALA A N 1
ATOM 872 C CA . ALA A 1 104 ? 12.366 -9.339 -23.464 1.00 68.38 104 ALA A CA 1
ATOM 873 C C . ALA A 1 104 ? 12.087 -9.239 -24.970 1.00 68.38 104 ALA A C 1
ATOM 875 O O . ALA A 1 104 ? 12.723 -9.929 -25.761 1.00 68.38 104 ALA A O 1
ATOM 876 N N . ILE A 1 105 ? 11.140 -8.391 -25.380 1.00 61.16 105 ILE A N 1
ATOM 877 C CA . ILE A 1 105 ? 10.717 -8.319 -26.784 1.00 61.16 105 ILE A CA 1
ATOM 878 C C . ILE A 1 105 ? 11.749 -7.557 -27.636 1.00 61.16 105 ILE A C 1
ATOM 880 O O . ILE A 1 105 ? 11.744 -7.684 -28.859 1.00 61.16 105 ILE A O 1
ATOM 884 N N . GLY A 1 106 ? 12.636 -6.744 -27.041 1.00 53.62 106 GLY A N 1
ATOM 885 C CA . GLY A 1 106 ? 13.585 -5.875 -27.765 1.00 53.62 106 GLY A CA 1
ATOM 886 C C . GLY A 1 106 ? 12.926 -4.831 -28.691 1.00 53.62 106 GLY A C 1
ATOM 887 O O . GLY A 1 106 ? 13.583 -3.913 -29.178 1.00 53.62 106 GLY A O 1
ATOM 888 N N . LYS A 1 107 ? 11.614 -4.948 -28.910 1.00 47.25 107 LYS A N 1
ATOM 889 C CA . LYS A 1 107 ? 10.718 -4.054 -29.621 1.00 47.25 107 LYS A CA 1
ATOM 890 C C . LYS A 1 107 ? 9.594 -3.672 -28.677 1.00 47.25 107 LYS A C 1
ATOM 892 O O . LYS A 1 107 ? 8.910 -4.502 -28.085 1.00 47.25 107 LYS A O 1
ATOM 897 N N . PHE A 1 108 ? 9.462 -2.374 -28.527 1.00 52.47 108 PHE A N 1
ATOM 898 C CA . PHE A 1 108 ? 8.460 -1.743 -27.701 1.00 52.47 108 PHE A CA 1
ATOM 899 C C . PHE A 1 108 ? 7.121 -1.865 -28.424 1.00 52.47 108 PHE A C 1
ATOM 901 O O . PHE A 1 108 ? 7.059 -1.610 -29.624 1.00 52.47 108 PHE A O 1
ATOM 908 N N . ILE A 1 109 ? 6.076 -2.277 -27.712 1.00 44.72 109 ILE A N 1
ATOM 909 C CA . ILE A 1 109 ? 4.712 -2.056 -28.189 1.00 44.72 109 ILE A CA 1
ATOM 910 C C . ILE A 1 109 ? 4.497 -0.542 -28.075 1.00 44.72 109 ILE A C 1
ATOM 912 O O . ILE A 1 109 ? 4.587 -0.000 -26.970 1.00 44.72 109 ILE A O 1
ATOM 916 N N . GLU A 1 110 ? 4.385 0.106 -29.236 1.00 41.88 110 GLU A N 1
ATOM 917 C CA . GLU A 1 110 ? 4.143 1.544 -29.430 1.00 41.88 110 GLU A CA 1
ATOM 918 C C . GLU A 1 110 ? 2.788 1.991 -28.872 1.00 41.88 110 GLU A C 1
ATOM 920 O O . GLU A 1 110 ? 1.811 1.211 -28.972 1.00 41.88 110 GLU A O 1
#

Foldseek 3Di:
DLVVLVVLLVVLVVLLVVLVVVLVVLVVVLVVDDPVVVVVSVVLSVLSVVLSVVLVVLSVVLVVPSPDPPVVSNVVSSVVSVVSSVVSVVSVVVSVVQVVVCVVVVDHPD